Protein AF-A0A7C9E0F4-F1 (afdb_monomer)

Mean predicted aligned error: 8.07 Å

Secondary structure (DSSP, 8-state):
--------S----HHHHHHHHHHHHHHHHHHHHHH-HHHHTT------HHHHHHHHHHHHHHHHHHHHHHHT-SSTTSPPS-TTT-----GGGSSS-TT--SHHHHHHHHHT-

Organism: Opuntia streptacantha (NCBI:txid393608)

pLDDT: mean 83.26, std 15.41, range [34.97, 96.94]

Radius of gyration: 18.34 Å; Cα contacts (8 Å, |Δi|>4): 102; chains: 1; bounding box: 40×17×70 Å

InterPro domains:
  IPR021827 Nucleoporin Nup186/Nup192/Nup205 [PTHR31344] (2-112)

Structure (mmCIF, N/CA/C/O backbone):
data_AF-A0A7C9E0F4-F1
#
_entry.id   AF-A0A7C9E0F4-F1
#
loop_
_atom_site.group_PDB
_atom_site.id
_atom_site.type_symbol
_atom_site.label_atom_id
_atom_site.label_alt_id
_atom_site.label_comp_id
_atom_site.label_asym_id
_atom_site.label_entity_id
_atom_site.label_seq_id
_atom_site.pdbx_PDB_ins_code
_atom_site.Cartn_x
_atom_site.Cartn_y
_atom_site.Cartn_z
_atom_site.occupancy
_atom_site.B_iso_or_equiv
_atom_site.auth_seq_id
_atom_site.auth_comp_id
_atom_site.auth_asym_id
_atom_site.auth_atom_id
_atom_site.pdbx_PDB_model_num
ATOM 1 N N . LYS A 1 1 ? -6.054 -5.945 50.747 1.00 41.03 1 LYS A N 1
ATOM 2 C CA . LYS A 1 1 ? -5.225 -6.442 49.621 1.00 41.03 1 LYS A CA 1
ATOM 3 C C . LYS A 1 1 ? -6.140 -6.866 48.472 1.00 41.03 1 LYS A C 1
ATOM 5 O O . LYS A 1 1 ? -6.660 -7.965 48.522 1.00 41.03 1 LYS A O 1
ATOM 10 N N . SER A 1 2 ? -6.306 -6.014 47.466 1.00 34.97 2 SER A N 1
ATOM 11 C CA . SER A 1 2 ? -6.334 -6.396 46.047 1.00 34.97 2 SER A CA 1
ATOM 12 C C . SER A 1 2 ? -6.257 -5.090 45.259 1.00 34.97 2 SER A C 1
ATOM 14 O O . SER A 1 2 ? -7.189 -4.299 45.200 1.00 34.97 2 SER A O 1
ATOM 16 N N . ILE A 1 3 ? -5.054 -4.798 44.778 1.00 43.06 3 ILE A N 1
ATOM 17 C CA . ILE A 1 3 ? -4.781 -3.657 43.913 1.00 43.06 3 ILE A CA 1
ATOM 18 C C . ILE A 1 3 ? -5.533 -3.926 42.612 1.00 43.06 3 ILE A C 1
ATOM 20 O O . ILE A 1 3 ? -5.214 -4.878 41.900 1.00 43.06 3 ILE A O 1
ATOM 24 N N . GLY A 1 4 ? -6.565 -3.123 42.349 1.00 39.62 4 GLY A N 1
ATOM 25 C CA . GLY A 1 4 ? -7.218 -3.069 41.051 1.00 39.62 4 GLY A CA 1
ATOM 26 C C . GLY A 1 4 ? -6.163 -2.714 40.017 1.00 39.62 4 GLY A C 1
ATOM 27 O O . GLY A 1 4 ? -5.640 -1.601 40.004 1.00 39.62 4 GLY A O 1
ATOM 28 N N . ARG A 1 5 ? -5.795 -3.696 39.197 1.00 41.72 5 ARG A N 1
ATOM 29 C CA . ARG A 1 5 ? -4.950 -3.494 38.028 1.00 41.72 5 ARG A CA 1
ATOM 30 C C . ARG A 1 5 ? -5.739 -2.577 37.098 1.00 41.72 5 ARG A C 1
ATOM 32 O O . ARG A 1 5 ? -6.642 -3.040 36.411 1.00 41.72 5 ARG A O 1
ATOM 39 N N . LEU A 1 6 ? -5.436 -1.279 37.137 1.00 42.31 6 LEU A N 1
ATOM 40 C CA . LEU A 1 6 ? -5.754 -0.339 36.068 1.00 42.31 6 LEU A CA 1
ATOM 41 C C . LEU A 1 6 ? -5.129 -0.920 34.798 1.00 42.31 6 LEU A C 1
ATOM 43 O O . LEU A 1 6 ? -3.934 -0.770 34.548 1.00 42.31 6 LEU A O 1
ATOM 47 N N . LEU A 1 7 ? -5.923 -1.687 34.056 1.00 45.22 7 LEU A N 1
ATOM 48 C CA . LEU A 1 7 ? -5.617 -2.028 32.681 1.00 45.22 7 LEU A CA 1
ATOM 49 C C . LEU A 1 7 ? -5.638 -0.686 31.952 1.00 45.22 7 LEU A C 1
ATOM 51 O O . LEU A 1 7 ? -6.685 -0.050 31.846 1.00 45.22 7 LEU A O 1
ATOM 55 N N . GLY A 1 8 ? -4.453 -0.209 31.566 1.00 43.81 8 GLY A N 1
ATOM 56 C CA . GLY A 1 8 ? -4.331 0.927 30.661 1.00 43.81 8 GLY A CA 1
ATOM 57 C C . GLY A 1 8 ? -5.123 0.671 29.373 1.00 43.81 8 GLY A C 1
ATOM 58 O O . GLY A 1 8 ? -5.549 -0.467 29.145 1.00 43.81 8 GLY A O 1
ATOM 59 N N . PRO A 1 9 ? -5.340 1.709 28.544 1.00 46.78 9 PRO A N 1
ATOM 60 C CA . PRO A 1 9 ? -6.103 1.561 27.311 1.00 46.78 9 PRO A CA 1
ATOM 61 C C . PRO A 1 9 ? -5.545 0.369 26.543 1.00 46.78 9 PRO A C 1
ATOM 63 O O . PRO A 1 9 ? -4.324 0.225 26.449 1.00 46.78 9 PRO A O 1
ATOM 66 N N . SER A 1 10 ? -6.432 -0.520 26.096 1.00 50.03 10 SER A N 1
ATOM 67 C CA . SER A 1 10 ? -6.075 -1.691 25.308 1.00 50.03 10 SER A CA 1
ATOM 68 C C . SER A 1 10 ? -5.257 -1.217 24.116 1.00 50.03 10 SER A C 1
ATOM 70 O O . SER A 1 10 ? -5.811 -0.715 23.145 1.00 50.03 10 SER A O 1
ATOM 72 N N . LEU A 1 11 ? -3.930 -1.311 24.217 1.00 52.91 11 LEU A N 1
ATOM 73 C CA . LEU A 1 11 ? -3.047 -1.232 23.068 1.00 52.91 11 LEU A CA 1
ATOM 74 C C . LEU A 1 11 ? -3.567 -2.319 22.132 1.00 52.91 11 LEU A C 1
ATOM 76 O O . LEU A 1 11 ? -3.517 -3.501 22.491 1.00 52.91 11 LEU A O 1
ATOM 80 N N . GLY A 1 12 ? -4.171 -1.917 21.013 1.00 57.22 12 GLY A N 1
ATOM 81 C CA . GLY A 1 12 ? -4.627 -2.842 19.986 1.00 57.22 12 GLY A CA 1
ATOM 82 C C . GLY A 1 12 ? -3.503 -3.826 19.685 1.00 57.22 12 GLY A C 1
ATOM 83 O O . GLY A 1 12 ? -2.327 -3.480 19.798 1.00 57.22 12 GLY A O 1
ATOM 84 N N . ASN A 1 13 ? -3.848 -5.078 19.390 1.00 69.12 13 ASN A N 1
ATOM 85 C CA . ASN A 1 13 ? -2.891 -6.181 19.326 1.00 69.12 13 ASN A CA 1
ATOM 86 C C . ASN A 1 13 ? -1.644 -5.800 18.501 1.00 69.12 13 ASN A C 1
ATOM 88 O O . ASN A 1 13 ? -1.708 -5.756 17.277 1.00 69.12 13 ASN A O 1
ATOM 92 N N . GLN A 1 14 ? -0.519 -5.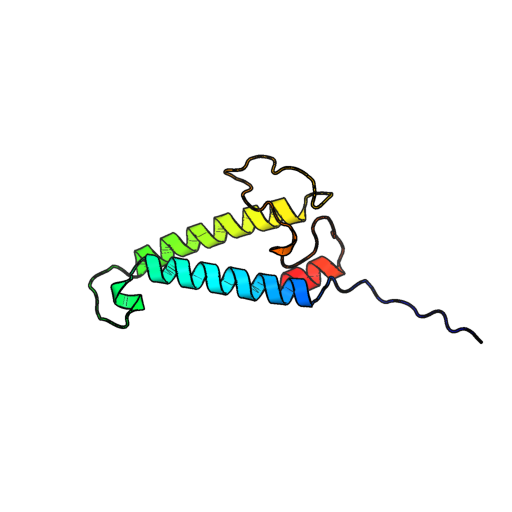499 19.164 1.00 75.75 14 GLN A N 1
ATOM 93 C CA . GLN A 1 14 ? 0.688 -4.973 18.511 1.00 75.75 14 GLN A CA 1
ATOM 94 C C . GLN A 1 14 ? 1.173 -5.909 17.396 1.00 75.75 14 GLN A C 1
ATOM 96 O O . GLN A 1 14 ? 1.583 -5.454 16.335 1.00 75.75 14 GLN A O 1
ATOM 101 N N . GLN A 1 15 ? 0.992 -7.217 17.595 1.00 83.56 15 GLN A N 1
ATOM 102 C CA . GLN A 1 15 ? 1.304 -8.246 16.605 1.00 83.56 15 GLN A CA 1
ATOM 103 C C . GLN A 1 15 ? 0.474 -8.120 15.322 1.00 83.56 15 GLN A C 1
ATOM 105 O O . GLN A 1 15 ? 0.974 -8.427 14.246 1.00 83.56 15 GLN A O 1
ATOM 110 N N . GLN A 1 16 ? -0.786 -7.680 15.418 1.00 85.94 1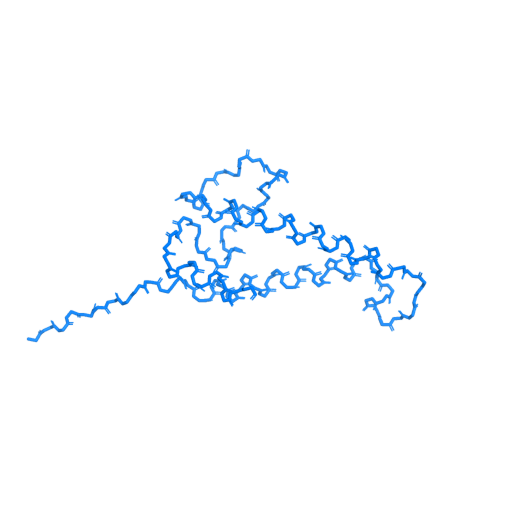6 GLN A N 1
ATOM 111 C CA . GLN A 1 16 ? -1.618 -7.421 14.241 1.00 85.94 16 GLN A CA 1
ATOM 112 C C . GLN A 1 16 ? -1.066 -6.231 13.448 1.00 85.94 16 GLN A C 1
ATOM 114 O O . GLN A 1 16 ? -0.967 -6.310 12.225 1.00 85.94 16 GLN A O 1
ATOM 119 N N . GLY A 1 17 ? -0.667 -5.161 14.144 1.00 87.62 17 GLY A N 1
ATOM 120 C CA . GLY A 1 17 ? -0.014 -4.005 13.531 1.00 87.62 17 GLY A CA 1
ATOM 121 C C . GLY A 1 17 ? 1.254 -4.401 12.776 1.00 87.62 17 GLY A C 1
ATOM 122 O O . GLY A 1 17 ? 1.371 -4.120 11.585 1.00 87.62 17 GLY A O 1
ATOM 123 N N . ASP A 1 18 ? 2.151 -5.130 13.440 1.00 89.38 18 ASP A N 1
ATOM 124 C CA . ASP A 1 18 ? 3.413 -5.592 12.851 1.00 89.38 18 ASP A CA 1
ATOM 125 C C . ASP A 1 18 ? 3.175 -6.502 11.633 1.00 89.38 18 ASP A C 1
ATOM 127 O O . ASP A 1 18 ? 3.769 -6.293 10.572 1.00 89.38 18 ASP A O 1
ATOM 131 N N . PHE A 1 19 ? 2.247 -7.460 11.749 1.00 91.38 19 PHE A N 1
ATOM 132 C CA . PHE A 1 19 ? 1.856 -8.339 10.645 1.00 91.38 19 PHE A CA 1
ATOM 133 C C . PHE A 1 19 ? 1.303 -7.555 9.449 1.00 91.38 19 PHE A C 1
ATOM 135 O O . PHE A 1 19 ? 1.695 -7.807 8.310 1.00 91.38 19 PHE A O 1
ATOM 142 N N . SER A 1 20 ? 0.409 -6.593 9.695 1.00 92.00 20 SER A N 1
ATOM 143 C CA . SER A 1 20 ? -0.172 -5.741 8.655 1.00 92.00 20 SER A CA 1
ATOM 144 C C . SER A 1 20 ? 0.911 -4.955 7.912 1.00 92.00 20 SER A C 1
ATOM 146 O O . SER A 1 20 ? 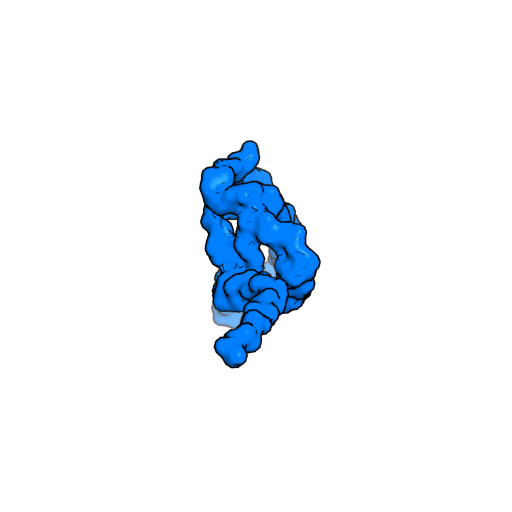0.938 -4.951 6.679 1.00 92.00 20 SER A O 1
ATOM 148 N N . ILE A 1 21 ? 1.835 -4.322 8.642 1.00 91.44 21 ILE A N 1
ATOM 149 C CA . ILE A 1 21 ? 2.936 -3.548 8.049 1.00 91.44 21 ILE A CA 1
ATOM 150 C C . ILE A 1 21 ? 3.794 -4.444 7.154 1.00 91.44 21 ILE A C 1
ATOM 152 O O . ILE A 1 21 ? 4.079 -4.088 6.007 1.00 91.44 21 ILE A O 1
ATOM 156 N N . GLU A 1 22 ? 4.191 -5.615 7.652 1.00 94.19 22 GLU A N 1
ATOM 157 C CA . GLU A 1 22 ? 5.007 -6.557 6.890 1.00 94.19 22 GLU A CA 1
ATOM 158 C C . GLU A 1 22 ? 4.279 -7.050 5.631 1.00 94.19 22 GLU A C 1
ATOM 160 O O . GLU A 1 22 ? 4.850 -7.035 4.535 1.00 94.19 22 GLU A O 1
ATOM 165 N N . LEU A 1 23 ? 3.003 -7.423 5.762 1.00 95.06 23 LEU A N 1
ATOM 166 C CA . LEU A 1 23 ? 2.171 -7.891 4.657 1.00 95.06 23 LEU A CA 1
ATOM 167 C C . LEU A 1 23 ? 2.105 -6.860 3.527 1.00 95.06 23 LEU A C 1
ATOM 169 O O . LEU A 1 23 ? 2.395 -7.188 2.373 1.00 95.06 23 LEU A O 1
ATOM 173 N N . TRP A 1 24 ? 1.740 -5.616 3.840 1.00 94.19 24 TRP A N 1
ATOM 174 C CA . TRP A 1 24 ? 1.552 -4.585 2.821 1.00 94.19 24 TRP A CA 1
ATOM 175 C C . TRP A 1 24 ? 2.874 -4.114 2.228 1.00 94.19 24 TRP A C 1
ATOM 177 O O . TRP A 1 24 ? 2.959 -3.929 1.012 1.00 94.19 24 TRP A O 1
ATOM 187 N N . LYS A 1 25 ? 3.937 -4.022 3.033 1.00 94.56 25 LYS A N 1
ATOM 188 C CA . LYS A 1 25 ? 5.290 -3.756 2.529 1.00 94.56 25 LYS A CA 1
ATOM 189 C C . LYS A 1 25 ? 5.713 -4.806 1.499 1.00 94.56 25 LYS A C 1
ATOM 191 O O . LYS A 1 25 ? 6.148 -4.445 0.404 1.00 94.56 25 LYS A O 1
ATOM 196 N N . ASN A 1 26 ? 5.523 -6.087 1.811 1.00 96.38 26 ASN A N 1
ATOM 197 C CA . ASN A 1 26 ? 5.844 -7.188 0.903 1.00 96.38 26 ASN A CA 1
ATOM 198 C C . ASN A 1 26 ? 4.955 -7.173 -0.351 1.00 96.38 26 ASN A C 1
ATOM 200 O O . ASN A 1 26 ? 5.453 -7.366 -1.463 1.00 96.38 26 ASN A O 1
ATOM 204 N N . ALA A 1 27 ? 3.659 -6.887 -0.203 1.00 96.06 27 ALA A N 1
ATOM 205 C CA . ALA A 1 27 ? 2.728 -6.786 -1.325 1.00 96.06 27 ALA A CA 1
ATOM 206 C C . ALA A 1 27 ? 3.115 -5.657 -2.295 1.00 96.06 27 ALA A C 1
ATOM 208 O O . ALA A 1 27 ? 3.159 -5.874 -3.509 1.00 96.06 27 ALA A O 1
ATOM 209 N N . PHE A 1 28 ? 3.457 -4.473 -1.779 1.00 95.44 28 PHE A N 1
ATOM 210 C CA . PHE A 1 28 ? 3.899 -3.348 -2.603 1.00 95.44 28 PHE A CA 1
ATOM 211 C C . PHE A 1 28 ? 5.256 -3.592 -3.249 1.00 95.44 28 PHE A C 1
ATOM 213 O O . PHE A 1 28 ? 5.435 -3.260 -4.421 1.00 95.44 28 PHE A O 1
ATOM 220 N N . GLN A 1 29 ? 6.194 -4.212 -2.535 1.00 95.19 29 GLN A N 1
ATOM 221 C CA . GLN A 1 29 ? 7.472 -4.605 -3.117 1.00 95.19 29 GLN A CA 1
ATOM 222 C C . GLN A 1 29 ? 7.268 -5.586 -4.279 1.00 95.19 29 GLN A C 1
ATOM 224 O O . GLN A 1 29 ? 7.827 -5.383 -5.357 1.00 95.19 29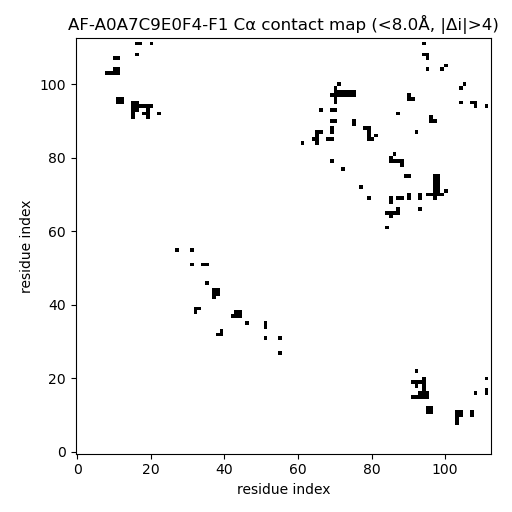 GLN A O 1
ATOM 229 N N . ALA A 1 30 ? 6.416 -6.599 -4.103 1.00 96.44 30 ALA A N 1
ATOM 230 C CA . ALA A 1 30 ? 6.085 -7.551 -5.159 1.00 96.44 30 ALA A CA 1
ATOM 231 C C . ALA A 1 30 ? 5.376 -6.877 -6.348 1.00 96.44 30 ALA A C 1
ATOM 233 O O . ALA A 1 30 ? 5.672 -7.187 -7.504 1.00 96.44 30 ALA A O 1
ATOM 234 N N . ALA A 1 31 ? 4.461 -5.937 -6.093 1.00 95.94 31 ALA A N 1
ATOM 235 C CA . ALA A 1 31 ? 3.805 -5.159 -7.142 1.00 95.94 31 ALA A CA 1
ATOM 236 C C . ALA A 1 31 ? 4.820 -4.319 -7.932 1.00 95.94 31 ALA A C 1
ATOM 238 O O . ALA A 1 31 ? 4.847 -4.391 -9.160 1.00 95.94 31 ALA A O 1
ATOM 239 N N . PHE A 1 32 ? 5.712 -3.603 -7.245 1.00 94.50 32 PHE A N 1
ATOM 240 C CA . PHE A 1 32 ? 6.748 -2.787 -7.877 1.00 94.50 32 PHE A CA 1
ATOM 241 C C . PHE A 1 32 ? 7.712 -3.625 -8.724 1.00 94.50 32 PHE A C 1
ATOM 243 O O . PHE A 1 32 ? 8.028 -3.257 -9.856 1.00 94.50 32 PHE A O 1
ATOM 250 N N . GLN A 1 33 ? 8.124 -4.794 -8.227 1.00 94.44 33 GLN A N 1
ATOM 251 C CA . GLN A 1 33 ? 8.964 -5.731 -8.978 1.00 94.44 33 GLN A CA 1
ATOM 252 C C . GLN A 1 33 ? 8.284 -6.221 -10.265 1.00 94.44 33 GLN A C 1
ATOM 254 O O . GLN A 1 33 ? 8.943 -6.364 -11.294 1.00 94.44 33 GLN A O 1
ATOM 259 N N . ARG A 1 34 ? 6.960 -6.421 -10.249 1.00 95.19 34 ARG A N 1
ATOM 260 C CA . ARG A 1 34 ? 6.186 -6.805 -11.443 1.00 95.19 34 ARG A CA 1
ATOM 261 C C . ARG A 1 34 ? 6.056 -5.684 -12.475 1.00 95.19 34 ARG A C 1
ATOM 263 O O . ARG A 1 34 ? 5.891 -5.991 -13.651 1.00 95.19 34 ARG A O 1
ATOM 270 N N . LEU A 1 35 ? 6.167 -4.413 -12.077 1.00 94.25 35 LEU A N 1
ATOM 271 C CA . LEU A 1 35 ? 6.153 -3.282 -13.018 1.00 94.25 35 LEU A CA 1
ATOM 272 C C . LEU A 1 35 ? 7.405 -3.242 -13.898 1.00 94.25 35 LEU A C 1
ATOM 274 O O . LEU A 1 35 ? 7.360 -2.742 -15.020 1.00 94.25 35 LEU 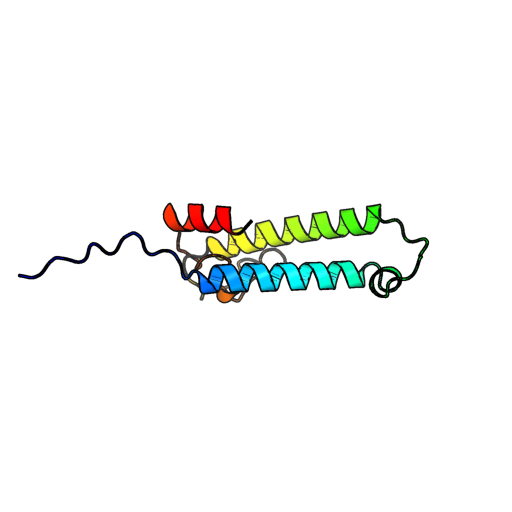A O 1
ATOM 278 N N . CYS A 1 36 ? 8.531 -3.758 -13.403 1.00 94.50 36 CYS A N 1
ATOM 279 C CA . CYS A 1 36 ? 9.749 -3.891 -14.188 1.00 94.50 36 CYS A CA 1
ATOM 280 C C . CYS A 1 36 ? 10.538 -5.139 -13.761 1.00 94.50 36 CYS A C 1
ATOM 282 O O . CYS A 1 36 ? 11.508 -5.027 -13.006 1.00 94.50 36 CYS A O 1
ATOM 284 N N . PRO A 1 37 ? 10.167 -6.326 -14.276 1.00 93.50 37 PRO A N 1
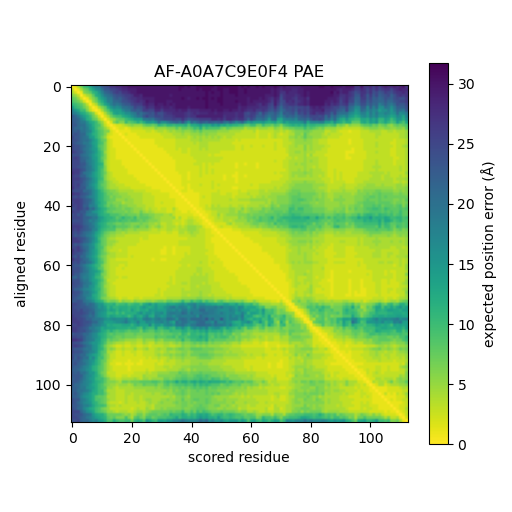ATOM 285 C CA . PRO A 1 37 ? 10.818 -7.582 -13.905 1.00 93.50 37 PRO A CA 1
ATOM 286 C C . PRO A 1 37 ? 12.322 -7.593 -14.212 1.00 93.50 37 PRO A C 1
ATOM 288 O O . PRO A 1 37 ? 13.099 -8.198 -13.483 1.00 93.50 37 PRO A O 1
ATOM 291 N N . VAL A 1 38 ? 12.743 -6.867 -15.254 1.00 93.69 38 VAL A N 1
ATOM 292 C CA . VAL A 1 38 ? 14.157 -6.721 -15.638 1.00 93.69 38 VAL A CA 1
ATOM 293 C C . VAL A 1 38 ? 14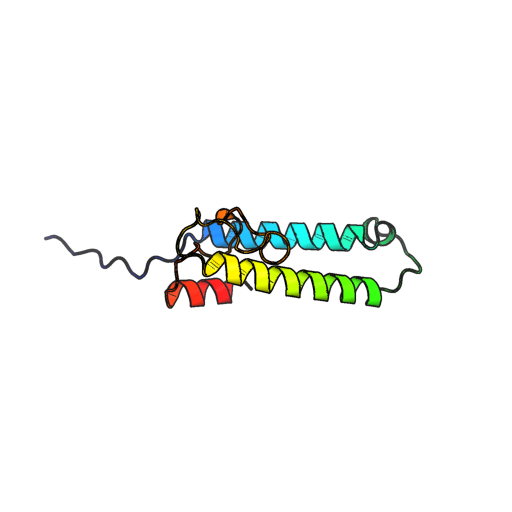.961 -6.026 -14.535 1.00 93.69 38 VAL A C 1
ATOM 295 O O . VAL A 1 38 ? 15.983 -6.553 -14.100 1.00 93.69 38 VAL A O 1
ATOM 298 N N . ARG A 1 39 ? 14.467 -4.894 -14.011 1.00 90.44 39 ARG A N 1
ATOM 299 C CA . ARG A 1 39 ? 15.092 -4.223 -12.858 1.00 90.44 39 ARG A CA 1
ATOM 300 C C . ARG A 1 39 ? 14.977 -5.036 -11.579 1.00 90.44 39 ARG A C 1
ATOM 302 O O . ARG A 1 39 ? 15.909 -5.028 -10.786 1.00 90.44 39 ARG A O 1
ATOM 309 N N . ALA A 1 40 ? 13.868 -5.746 -11.376 1.00 92.25 40 ALA A N 1
ATOM 310 C CA . ALA A 1 40 ? 13.716 -6.638 -10.228 1.00 92.25 40 ALA A CA 1
ATOM 311 C C . ALA A 1 40 ? 14.771 -7.759 -10.217 1.00 92.25 40 ALA A C 1
ATOM 313 O O . ALA A 1 40 ? 15.218 -8.158 -9.147 1.00 92.25 40 ALA A O 1
ATOM 314 N N . ALA A 1 41 ? 15.205 -8.216 -11.396 1.00 93.81 41 ALA A N 1
ATOM 315 C CA . ALA A 1 41 ? 16.307 -9.160 -11.570 1.00 93.81 41 ALA A CA 1
ATOM 316 C C . ALA A 1 41 ? 17.709 -8.515 -11.480 1.00 93.81 41 ALA A C 1
ATOM 318 O O . ALA A 1 41 ? 18.711 -9.208 -11.631 1.00 93.81 41 ALA A O 1
ATOM 319 N N . GLY A 1 42 ? 17.801 -7.204 -11.224 1.00 92.94 42 GLY A N 1
ATOM 320 C CA . GLY A 1 42 ? 19.070 -6.484 -11.086 1.00 92.94 42 GLY A CA 1
ATOM 321 C C . GLY A 1 42 ? 19.721 -6.079 -12.410 1.00 92.94 42 GLY A C 1
ATOM 322 O O . GLY A 1 42 ? 20.901 -5.737 -12.426 1.00 92.94 42 GLY A O 1
ATOM 323 N N . HIS A 1 43 ? 18.979 -6.115 -13.519 1.00 95.00 43 HIS A N 1
ATOM 324 C CA . HIS A 1 43 ? 19.488 -5.726 -14.831 1.00 95.00 43 HIS A CA 1
ATOM 325 C C . HIS A 1 43 ? 19.122 -4.281 -15.197 1.00 95.00 43 HIS A C 1
ATOM 327 O O . HIS A 1 43 ? 18.056 -3.769 -14.841 1.00 95.00 43 HIS A O 1
ATOM 333 N N . GLU A 1 44 ? 19.997 -3.648 -15.979 1.00 91.88 44 GLU A N 1
ATOM 334 C CA . GLU A 1 44 ? 19.734 -2.367 -16.640 1.00 91.88 44 GLU A CA 1
ATOM 335 C C . GLU A 1 44 ? 18.578 -2.503 -17.646 1.00 91.88 44 GLU A C 1
ATOM 337 O O . GLU A 1 44 ? 18.464 -3.500 -18.363 1.00 91.88 44 GLU A O 1
ATOM 342 N N . CYS A 1 45 ? 17.700 -1.499 -17.717 1.00 92.69 45 CYS A N 1
ATOM 343 C CA . CYS A 1 45 ? 16.585 -1.484 -18.667 1.00 92.69 45 CYS A CA 1
ATOM 344 C C . CYS A 1 45 ? 16.187 -0.052 -19.056 1.00 92.69 45 CYS A C 1
ATOM 346 O O . CYS A 1 45 ? 16.345 0.882 -18.271 1.00 92.69 45 CYS A O 1
ATOM 348 N N . GLY A 1 46 ? 15.581 0.112 -20.235 1.00 91.44 46 GLY A N 1
ATOM 349 C CA . GLY A 1 46 ? 15.083 1.404 -20.729 1.00 91.44 46 GLY A CA 1
ATOM 350 C C . GLY A 1 46 ? 13.705 1.822 -20.198 1.00 91.44 46 GLY A C 1
ATOM 351 O O . GLY A 1 46 ? 13.142 2.807 -20.669 1.00 91.44 46 GLY A O 1
ATOM 352 N N . CYS A 1 47 ? 13.112 1.080 -19.257 1.00 91.00 47 CYS A N 1
ATOM 353 C CA . CYS A 1 47 ? 11.791 1.410 -18.727 1.00 91.00 47 CYS A CA 1
ATOM 354 C C . CYS A 1 47 ? 11.838 2.749 -17.970 1.00 91.00 47 CYS A C 1
ATOM 356 O O . CYS A 1 47 ? 12.686 2.936 -17.095 1.00 91.00 47 CYS A O 1
ATOM 358 N N . LEU A 1 48 ? 10.881 3.645 -18.215 1.00 90.50 48 LEU A N 1
ATOM 359 C CA . LEU A 1 48 ? 10.778 4.929 -17.514 1.00 90.50 48 LEU A CA 1
ATOM 360 C C . LEU A 1 48 ? 10.458 4.720 -16.017 1.00 90.50 48 LEU A C 1
ATOM 362 O O . LEU A 1 48 ? 9.346 4.293 -15.700 1.00 90.50 48 LEU A O 1
ATOM 366 N N . PRO A 1 49 ? 11.369 5.041 -15.071 1.00 86.56 49 PRO A N 1
ATOM 367 C CA . PRO A 1 49 ? 11.109 4.873 -13.635 1.00 86.56 49 PRO A CA 1
ATOM 368 C C . PRO A 1 49 ? 9.911 5.691 -13.138 1.00 86.56 49 PRO A C 1
ATOM 370 O O . PRO A 1 49 ? 9.214 5.276 -12.216 1.00 86.56 49 PRO A O 1
ATOM 373 N N . VAL A 1 50 ? 9.643 6.834 -13.782 1.00 92.06 50 VAL A N 1
ATOM 374 C CA . VAL A 1 50 ? 8.512 7.710 -13.451 1.00 92.06 50 VAL A CA 1
ATOM 375 C C . VAL A 1 50 ? 7.162 7.007 -13.607 1.00 92.06 50 VAL A C 1
ATOM 377 O O . VAL A 1 50 ? 6.291 7.203 -12.769 1.00 92.06 50 VAL A O 1
ATOM 380 N N . LEU A 1 51 ? 7.003 6.126 -14.603 1.00 92.44 51 LEU A N 1
ATOM 381 C CA . LEU A 1 51 ? 5.756 5.382 -14.798 1.00 92.44 51 LEU A CA 1
ATOM 382 C C . LEU A 1 51 ? 5.519 4.395 -13.656 1.00 92.44 51 LEU A C 1
ATOM 384 O O . LEU A 1 51 ? 4.417 4.323 -13.123 1.00 92.44 51 LEU A O 1
ATOM 388 N N . ALA A 1 52 ? 6.565 3.675 -13.239 1.00 92.31 52 ALA A N 1
ATOM 389 C CA . ALA A 1 52 ? 6.462 2.757 -12.111 1.00 92.31 52 ALA A CA 1
ATOM 390 C C . ALA A 1 52 ? 6.111 3.507 -10.817 1.00 92.31 52 ALA A C 1
ATOM 392 O O . ALA A 1 52 ? 5.257 3.051 -10.063 1.00 92.31 52 ALA A O 1
ATOM 393 N N . ARG A 1 53 ? 6.707 4.688 -10.597 1.00 93.19 53 ARG A N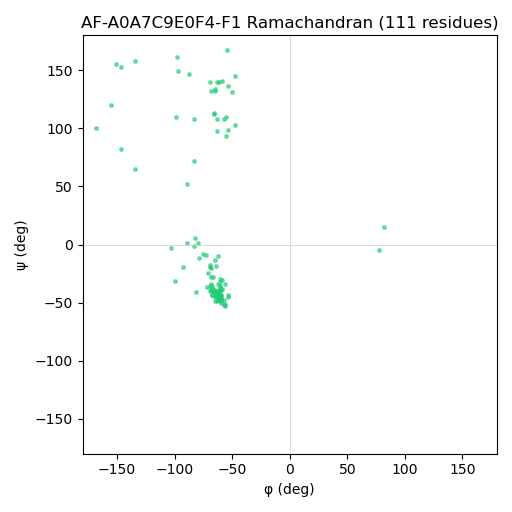 1
ATOM 394 C CA . ARG A 1 53 ? 6.364 5.553 -9.462 1.00 93.19 53 ARG A CA 1
ATOM 395 C C . ARG A 1 53 ? 4.891 5.970 -9.487 1.00 93.19 53 ARG A C 1
ATOM 397 O O . ARG A 1 53 ? 4.209 5.759 -8.495 1.00 93.19 53 ARG A O 1
ATOM 404 N N . MET A 1 54 ? 4.396 6.482 -10.614 1.00 96.94 54 MET A N 1
ATOM 405 C CA . MET A 1 54 ? 2.999 6.923 -10.751 1.00 96.94 54 MET A CA 1
ATOM 406 C C . MET A 1 54 ? 1.999 5.786 -10.510 1.00 96.94 54 MET A C 1
ATOM 408 O O . MET A 1 54 ? 0.974 5.980 -9.860 1.00 96.94 54 MET A O 1
ATOM 412 N N . VAL A 1 55 ? 2.296 4.579 -11.003 1.00 95.75 55 VAL A N 1
ATOM 413 C CA . VAL A 1 55 ? 1.446 3.410 -10.744 1.00 95.75 55 VAL A CA 1
ATOM 414 C C . VAL A 1 55 ? 1.435 3.069 -9.253 1.00 95.75 55 VAL A C 1
ATOM 416 O O . VAL A 1 55 ? 0.366 2.837 -8.693 1.00 95.75 55 VAL A O 1
ATOM 419 N N . MET A 1 56 ? 2.595 3.081 -8.591 1.00 96.69 56 MET A N 1
ATOM 420 C CA . MET A 1 56 ? 2.664 2.810 -7.153 1.00 96.69 56 MET A CA 1
ATOM 421 C C . MET A 1 56 ? 1.963 3.884 -6.318 1.00 96.69 56 MET A C 1
ATOM 423 O O . MET A 1 56 ? 1.235 3.528 -5.398 1.00 96.69 56 MET A O 1
ATOM 427 N N . GLU A 1 57 ? 2.105 5.166 -6.665 1.00 96.62 57 GLU A N 1
ATOM 428 C CA . GLU A 1 57 ? 1.367 6.279 -6.045 1.00 96.62 57 GLU A CA 1
ATOM 429 C C . GLU A 1 57 ? -0.149 6.025 -6.082 1.00 96.62 57 GLU A C 1
ATOM 431 O O . GLU A 1 57 ? -0.825 6.134 -5.057 1.00 96.62 57 GLU A O 1
ATOM 436 N N . GLN A 1 58 ? -0.676 5.578 -7.226 1.00 95.88 58 GLN A N 1
ATOM 437 C CA . GLN A 1 58 ? -2.088 5.217 -7.344 1.00 95.88 58 GLN A CA 1
ATOM 438 C C . GLN A 1 58 ? -2.457 3.993 -6.491 1.00 95.88 58 GLN A C 1
ATOM 440 O O . GLN A 1 58 ? -3.541 3.961 -5.903 1.00 95.88 58 GLN A O 1
ATOM 445 N N . CYS A 1 59 ? -1.586 2.983 -6.412 1.00 94.25 59 CYS A N 1
ATOM 446 C CA . CYS A 1 59 ? -1.805 1.810 -5.564 1.00 94.25 59 CYS A CA 1
ATOM 447 C C . CYS A 1 59 ? -1.868 2.181 -4.075 1.00 94.25 59 CYS A C 1
ATOM 449 O O . CYS A 1 59 ? -2.759 1.693 -3.380 1.00 94.25 59 CYS A O 1
ATOM 451 N N . TYR A 1 60 ? -0.980 3.062 -3.596 1.00 93.44 60 TYR A N 1
ATOM 452 C CA . TYR A 1 60 ? -1.007 3.557 -2.214 1.00 93.44 60 TYR A CA 1
ATOM 453 C C . TYR A 1 60 ? -2.309 4.297 -1.914 1.00 93.44 60 TYR A C 1
ATOM 455 O O . TYR A 1 60 ? -2.978 3.970 -0.938 1.00 93.44 60 TYR A O 1
ATOM 463 N N . ALA A 1 61 ? -2.718 5.217 -2.791 1.00 94.00 61 ALA A N 1
ATOM 464 C CA . ALA A 1 61 ? -3.957 5.974 -2.616 1.00 94.00 61 ALA A CA 1
ATOM 465 C C . ALA A 1 61 ? -5.200 5.068 -2.561 1.00 94.00 61 ALA A C 1
ATOM 467 O O . ALA A 1 61 ? -6.106 5.293 -1.762 1.00 94.00 61 ALA A O 1
ATOM 468 N N . ARG A 1 62 ? -5.248 4.013 -3.388 1.00 93.25 62 ARG A N 1
ATOM 469 C CA . ARG A 1 62 ? -6.357 3.045 -3.354 1.00 93.25 62 ARG A CA 1
ATOM 470 C C . ARG A 1 62 ? -6.363 2.214 -2.076 1.00 93.25 62 ARG A C 1
ATOM 472 O O . ARG A 1 62 ? -7.439 1.919 -1.564 1.00 93.25 62 ARG A O 1
ATOM 479 N N . LEU A 1 63 ? -5.189 1.817 -1.586 1.00 92.56 63 LEU A N 1
ATOM 480 C CA . LEU A 1 63 ? -5.096 1.036 -0.359 1.00 92.56 63 LEU A CA 1
ATOM 481 C C . LEU A 1 63 ? -5.471 1.864 0.872 1.00 92.56 63 LEU A C 1
ATOM 483 O O . LEU A 1 63 ? -6.161 1.342 1.737 1.00 92.56 63 LEU A O 1
ATOM 487 N N . ASP A 1 64 ? -5.056 3.128 0.930 1.00 91.88 64 ASP A N 1
ATOM 488 C CA . ASP A 1 64 ? -5.370 4.040 2.035 1.00 91.88 64 ASP A CA 1
ATOM 489 C C . ASP A 1 64 ? -6.887 4.165 2.240 1.00 91.88 64 ASP A C 1
ATOM 491 O O . ASP A 1 64 ? -7.411 3.869 3.315 1.00 91.88 64 ASP A O 1
ATOM 495 N N . VAL A 1 65 ? -7.618 4.451 1.158 1.00 91.50 65 VAL A N 1
ATOM 496 C CA . VAL A 1 65 ? -9.088 4.508 1.177 1.00 91.50 65 VAL A CA 1
ATOM 497 C C . VAL A 1 65 ? -9.696 3.165 1.594 1.00 91.50 65 VAL A C 1
ATOM 499 O O . VAL A 1 65 ? -10.598 3.133 2.428 1.00 91.50 65 VAL A O 1
ATOM 502 N N . ALA A 1 66 ? -9.197 2.050 1.054 1.00 91.88 66 ALA A N 1
ATOM 503 C CA . ALA A 1 66 ? -9.702 0.719 1.389 1.00 91.88 66 ALA A CA 1
ATOM 504 C C . ALA A 1 66 ? -9.462 0.347 2.863 1.00 91.88 66 ALA A C 1
ATOM 506 O O . ALA A 1 66 ? -10.353 -0.196 3.514 1.00 91.88 66 ALA A O 1
ATOM 507 N N . MET A 1 67 ? -8.278 0.645 3.409 1.00 91.62 67 MET A N 1
ATOM 508 C CA . MET A 1 67 ? -7.962 0.408 4.820 1.00 91.62 67 MET A CA 1
ATOM 509 C C . MET A 1 67 ? -8.827 1.265 5.724 1.00 91.62 67 MET A C 1
ATOM 511 O O . MET A 1 67 ? -9.377 0.749 6.694 1.00 91.62 67 MET A O 1
ATOM 515 N N . PHE A 1 68 ? -8.975 2.548 5.403 1.00 90.31 68 PHE A N 1
ATOM 516 C CA . PHE A 1 68 ? -9.784 3.458 6.198 1.00 90.31 68 PHE A CA 1
ATOM 517 C C . PHE A 1 68 ? -11.253 3.022 6.224 1.00 90.31 68 PHE A C 1
ATOM 519 O O . PHE A 1 68 ? -11.842 2.907 7.299 1.00 90.31 68 PHE A O 1
ATOM 526 N N . ASN A 1 69 ? -11.818 2.674 5.065 1.00 90.75 69 ASN A N 1
ATOM 527 C CA . ASN A 1 69 ? -13.180 2.149 4.973 1.00 90.75 69 ASN A CA 1
ATOM 528 C C . ASN A 1 69 ? -13.349 0.858 5.783 1.00 90.75 69 ASN A C 1
ATOM 530 O O . ASN A 1 69 ? -14.320 0.723 6.525 1.00 90.75 69 ASN A O 1
ATOM 534 N N . ALA A 1 70 ? -12.390 -0.066 5.699 1.00 90.81 70 ALA A N 1
ATOM 535 C CA . ALA A 1 70 ? -12.432 -1.312 6.453 1.00 90.81 70 ALA A CA 1
ATOM 536 C C . ALA A 1 70 ? -12.257 -1.112 7.973 1.00 90.81 70 ALA A C 1
ATOM 538 O O . ALA A 1 70 ? -12.896 -1.826 8.745 1.00 90.81 70 ALA A O 1
ATOM 539 N N . ILE A 1 71 ? -11.454 -0.135 8.417 1.00 89.81 71 ILE A N 1
ATOM 540 C CA . ILE A 1 71 ? -11.309 0.244 9.837 1.00 89.81 71 ILE A CA 1
ATOM 541 C C . ILE A 1 71 ? -12.623 0.798 10.391 1.00 89.81 71 ILE A C 1
ATOM 543 O O . ILE A 1 71 ? -12.982 0.489 11.526 1.00 89.81 71 ILE A O 1
ATOM 547 N N . LEU A 1 72 ? -13.346 1.598 9.604 1.00 88.88 72 LEU A N 1
ATOM 548 C CA . LEU A 1 72 ? -14.606 2.217 10.022 1.00 88.88 72 LEU A CA 1
ATOM 549 C C . LEU A 1 72 ? -15.787 1.241 10.124 1.00 88.88 72 LEU A C 1
ATOM 551 O O . LEU A 1 72 ? -16.836 1.628 10.638 1.00 88.88 72 LEU A O 1
ATOM 555 N N . ARG A 1 73 ? -15.651 -0.010 9.666 1.00 86.44 73 ARG A N 1
ATOM 556 C CA . ARG A 1 73 ? -16.716 -1.012 9.812 1.00 86.44 73 ARG A CA 1
ATOM 557 C C . ARG A 1 73 ? -16.945 -1.322 11.289 1.00 86.44 73 ARG A C 1
ATOM 559 O O . ARG A 1 73 ? -16.006 -1.625 12.019 1.00 86.44 73 ARG A O 1
ATOM 566 N N . GLU A 1 74 ? -18.205 -1.313 11.721 1.00 72.38 74 GLU A N 1
ATOM 567 C CA . GLU A 1 74 ? -18.566 -1.526 13.134 1.00 72.38 74 GLU A CA 1
ATOM 568 C C . GLU A 1 74 ? -18.304 -2.973 13.587 1.00 72.38 74 GLU A C 1
ATOM 570 O O . GLU A 1 74 ? -18.243 -3.258 14.781 1.00 72.38 74 GLU A O 1
ATOM 575 N N . SER A 1 75 ? -18.145 -3.908 12.643 1.00 69.25 75 SER A N 1
ATOM 576 C CA . SER A 1 75 ? -17.666 -5.261 12.928 1.00 69.25 75 SER A CA 1
ATOM 577 C C . SER A 1 75 ? -16.834 -5.827 11.778 1.00 69.25 75 SER A C 1
ATOM 579 O O . SER A 1 75 ? -17.072 -5.524 10.609 1.00 69.25 75 SER A O 1
ATOM 581 N N . ALA A 1 76 ? -15.921 -6.747 12.102 1.00 67.50 76 AL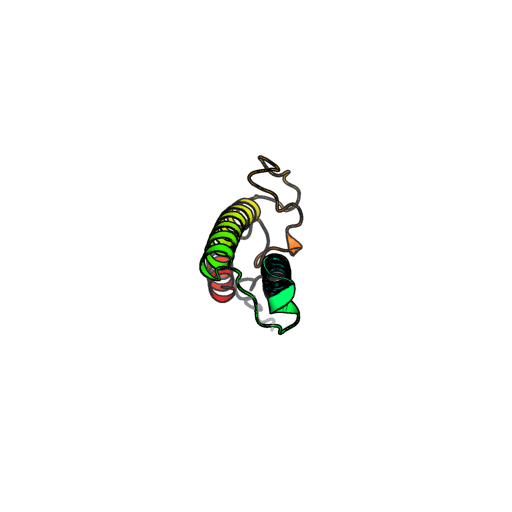A A N 1
ATOM 582 C CA . ALA A 1 76 ? -15.131 -7.506 11.126 1.00 67.50 76 ALA A CA 1
ATOM 583 C C . ALA A 1 76 ? -15.975 -8.402 10.192 1.00 67.50 76 ALA A C 1
ATOM 585 O O . ALA A 1 76 ? -15.448 -8.971 9.239 1.00 67.50 76 ALA A O 1
ATOM 586 N N . HIS A 1 77 ? -17.272 -8.555 10.474 1.00 68.56 77 HIS A N 1
ATOM 587 C CA . HIS A 1 77 ? -18.207 -9.381 9.709 1.00 68.56 77 HIS A CA 1
ATOM 588 C C . HIS A 1 77 ? -19.130 -8.561 8.801 1.00 68.56 77 HIS A C 1
ATOM 590 O O . HIS A 1 77 ? -19.929 -9.143 8.066 1.00 68.56 77 HIS A O 1
ATOM 596 N N . GLN A 1 78 ? -19.041 -7.227 8.837 1.00 71.19 78 GLN A N 1
ATOM 597 C CA . GLN A 1 78 ? -19.760 -6.388 7.884 1.00 71.19 78 GLN A CA 1
ATOM 598 C C . GLN A 1 78 ? -19.180 -6.572 6.477 1.00 71.19 78 GLN A C 1
ATOM 600 O O . GLN A 1 78 ? -17.965 -6.555 6.269 1.00 71.19 78 GLN A O 1
ATOM 605 N N . ILE A 1 79 ? -20.086 -6.775 5.519 1.00 67.50 79 ILE A N 1
ATOM 606 C CA . ILE A 1 79 ? -19.774 -6.967 4.101 1.00 67.50 79 ILE A CA 1
ATOM 607 C C . ILE A 1 79 ? -19.248 -5.636 3.539 1.00 67.50 79 ILE A C 1
ATOM 609 O O . ILE A 1 79 ? -19.809 -4.593 3.882 1.00 67.50 79 ILE A O 1
ATOM 613 N N . PRO A 1 80 ? -18.213 -5.641 2.677 1.00 72.44 80 PRO A N 1
ATOM 614 C CA . PRO A 1 80 ? -17.778 -4.431 1.994 1.00 72.44 80 PRO A CA 1
ATOM 615 C C . PRO A 1 80 ? -18.924 -3.753 1.247 1.00 72.44 80 PRO A C 1
ATOM 617 O O . PRO A 1 80 ? -19.698 -4.417 0.554 1.00 72.44 80 PRO A O 1
ATOM 620 N N . THR A 1 81 ? -19.012 -2.430 1.350 1.00 70.31 81 THR A N 1
ATOM 621 C CA . THR A 1 81 ? -20.102 -1.653 0.738 1.00 70.31 81 THR A CA 1
ATOM 622 C C . THR A 1 81 ? -20.040 -1.695 -0.797 1.00 70.31 81 THR A C 1
ATOM 624 O O . THR A 1 81 ? -21.072 -1.621 -1.459 1.00 70.31 81 THR A O 1
ATOM 627 N N . ASP A 1 82 ? -18.834 -1.860 -1.360 1.00 79.50 82 ASP A N 1
ATOM 628 C CA . ASP A 1 82 ? -18.569 -2.117 -2.781 1.00 79.50 82 ASP A CA 1
ATOM 629 C C . ASP A 1 82 ? -17.219 -2.848 -2.940 1.00 79.50 82 ASP A C 1
ATOM 631 O O . ASP A 1 82 ? -16.191 -2.279 -2.585 1.00 79.50 82 ASP A O 1
ATOM 635 N N . PRO A 1 83 ? -17.153 -4.063 -3.505 1.00 74.75 83 PRO A N 1
ATOM 636 C CA . PRO A 1 83 ? -15.901 -4.813 -3.644 1.00 74.75 83 PRO A CA 1
ATOM 637 C C . PRO A 1 83 ? -14.852 -4.148 -4.554 1.00 74.75 83 PRO A C 1
ATOM 639 O O . PRO A 1 83 ? -13.674 -4.500 -4.475 1.00 74.75 83 PRO A O 1
ATOM 642 N N . VAL A 1 84 ? -15.239 -3.202 -5.419 1.00 79.56 84 VAL A N 1
ATOM 643 C CA . VAL A 1 84 ? -14.287 -2.466 -6.273 1.00 79.56 84 VAL A CA 1
ATOM 644 C C . VAL A 1 84 ? -13.617 -1.323 -5.507 1.00 79.56 84 VAL A C 1
ATOM 646 O O . VAL A 1 84 ? -12.411 -1.088 -5.662 1.00 79.56 84 VAL A O 1
ATOM 649 N N . SER A 1 85 ? -14.394 -0.608 -4.695 1.00 76.25 85 SER A N 1
ATOM 650 C CA . SER A 1 85 ? -13.936 0.551 -3.918 1.00 76.25 85 SER A CA 1
ATOM 651 C C . SER A 1 85 ? -13.477 0.196 -2.500 1.00 76.25 85 SER A C 1
ATOM 653 O O . SER A 1 85 ? -12.725 0.955 -1.895 1.00 76.25 85 SER A O 1
ATOM 655 N N . ASP A 1 86 ? -13.888 -0.959 -1.984 1.00 82.69 86 ASP A N 1
ATOM 656 C CA . ASP A 1 86 ? -13.637 -1.437 -0.625 1.00 82.69 86 ASP A CA 1
ATOM 657 C C . ASP A 1 86 ? -13.177 -2.919 -0.621 1.00 82.69 86 ASP A C 1
ATOM 659 O O . ASP A 1 86 ? -13.876 -3.819 -0.156 1.00 82.69 86 ASP A O 1
ATOM 663 N N . PRO A 1 87 ? -11.997 -3.227 -1.191 1.00 88.69 87 PRO A N 1
ATOM 664 C CA . PRO A 1 87 ? -11.553 -4.604 -1.433 1.00 88.69 87 PRO A CA 1
ATOM 665 C C . PRO A 1 87 ? -11.075 -5.373 -0.187 1.00 88.69 87 PRO A C 1
ATOM 667 O O . PRO A 1 87 ? -10.794 -6.570 -0.284 1.00 88.69 87 PRO A O 1
ATOM 670 N N . ILE A 1 88 ? -10.924 -4.731 0.977 1.00 90.50 88 ILE A N 1
ATOM 671 C CA . ILE A 1 88 ? -10.398 -5.392 2.182 1.00 90.50 88 ILE A CA 1
ATOM 672 C C . ILE A 1 88 ? -11.529 -6.133 2.895 1.00 90.50 88 ILE A C 1
ATOM 674 O O . ILE A 1 88 ? -12.400 -5.524 3.507 1.00 90.50 88 ILE A O 1
ATOM 678 N N . VAL A 1 89 ? -11.516 -7.464 2.836 1.00 85.44 89 VAL A N 1
ATOM 679 C CA . VAL A 1 89 ? -12.550 -8.313 3.462 1.00 85.44 89 VAL A CA 1
ATOM 680 C C . VAL A 1 89 ? -12.094 -8.880 4.809 1.00 85.44 89 VAL A C 1
ATOM 682 O O . VAL A 1 89 ? -12.904 -9.070 5.708 1.00 85.44 89 VAL A O 1
ATOM 685 N N . ASP A 1 90 ? -10.795 -9.132 4.964 1.00 88.06 90 ASP A N 1
ATOM 686 C CA . ASP A 1 90 ? -10.218 -9.715 6.175 1.00 88.06 90 ASP A CA 1
ATOM 687 C C . ASP A 1 90 ? -9.620 -8.628 7.071 1.00 88.06 90 ASP A C 1
ATOM 689 O O . ASP A 1 90 ? -8.574 -8.070 6.755 1.00 88.06 90 ASP A O 1
ATOM 693 N N . SER A 1 91 ? -10.244 -8.344 8.215 1.00 87.50 91 SER A N 1
ATOM 694 C CA . SER A 1 91 ? -9.782 -7.294 9.132 1.00 87.50 91 SER A CA 1
ATOM 695 C C . SER A 1 91 ? -8.415 -7.575 9.768 1.00 87.50 91 SER A C 1
ATOM 697 O O . SER A 1 91 ? -7.826 -6.668 10.350 1.00 87.50 91 SER A O 1
ATOM 699 N N . ARG A 1 92 ? -7.880 -8.802 9.675 1.00 87.38 92 ARG A N 1
ATOM 700 C CA . ARG A 1 92 ? -6.543 -9.146 10.201 1.00 87.38 92 ARG A CA 1
ATOM 701 C C . ARG A 1 92 ? -5.412 -8.492 9.415 1.00 87.38 92 ARG A C 1
ATOM 703 O O . ARG A 1 92 ? -4.302 -8.399 9.925 1.00 87.38 92 ARG A O 1
ATOM 710 N N . VAL A 1 93 ? -5.689 -8.049 8.187 1.00 91.19 93 VAL A N 1
ATOM 711 C CA . VAL A 1 93 ? -4.725 -7.320 7.350 1.00 91.19 93 VAL A CA 1
ATOM 712 C C . VAL A 1 93 ? -4.680 -5.827 7.677 1.00 91.19 93 VAL A C 1
ATOM 714 O O . VAL A 1 93 ? -3.942 -5.097 7.023 1.00 91.19 93 VAL A O 1
ATOM 717 N N . LEU A 1 94 ? -5.501 -5.359 8.624 1.00 91.38 94 LEU A N 1
ATOM 718 C CA . LEU A 1 94 ? -5.514 -3.970 9.066 1.00 91.38 94 LEU A CA 1
ATOM 719 C C . LEU A 1 94 ? -4.500 -3.758 10.194 1.00 91.38 94 LEU A C 1
ATOM 721 O O . LEU A 1 94 ? -4.346 -4.637 11.043 1.00 91.38 94 LEU A O 1
ATOM 725 N N . PRO A 1 95 ? -3.873 -2.575 10.275 1.00 90.25 95 PRO A N 1
ATOM 726 C CA . PRO A 1 95 ? -2.901 -2.255 11.323 1.00 90.25 95 PRO A CA 1
ATOM 727 C C . PRO A 1 95 ? -3.525 -2.132 12.722 1.00 90.25 95 PRO A C 1
ATOM 729 O O . PRO A 1 95 ? -2.825 -2.254 13.726 1.00 90.25 95 PRO A O 1
ATOM 732 N N . ILE A 1 96 ? -4.839 -1.911 12.790 1.00 88.94 96 ILE A N 1
ATOM 733 C CA . ILE A 1 96 ? -5.640 -1.897 14.016 1.00 88.94 96 ILE A CA 1
ATOM 734 C C . ILE A 1 96 ? -6.930 -2.705 13.806 1.00 88.94 96 ILE A C 1
ATOM 736 O O . ILE A 1 96 ? -7.351 -2.888 12.659 1.00 88.94 96 ILE A O 1
ATOM 740 N N . PRO A 1 97 ? -7.578 -3.206 14.871 1.00 87.25 97 PRO A N 1
ATOM 741 C CA . PRO A 1 97 ? -8.868 -3.878 14.749 1.00 87.25 97 PRO A CA 1
ATOM 742 C C . PRO A 1 97 ? -9.940 -2.970 14.124 1.00 87.25 97 PRO A C 1
ATOM 744 O O . PRO A 1 97 ? -10.025 -1.785 14.441 1.00 87.25 97 PRO A O 1
ATOM 747 N N . ALA A 1 98 ? -10.784 -3.536 13.256 1.00 88.62 98 ALA A N 1
ATOM 748 C CA . ALA A 1 98 ? -11.943 -2.824 12.718 1.00 88.62 98 ALA A CA 1
ATOM 749 C C . ALA A 1 98 ? -12.908 -2.423 13.847 1.00 88.62 98 ALA A C 1
ATOM 751 O O . ALA A 1 98 ? -13.126 -3.197 14.783 1.00 88.62 98 ALA A O 1
ATOM 752 N N . GLY A 1 99 ? -13.465 -1.217 13.760 1.00 85.06 99 GLY A N 1
ATOM 753 C CA . GLY A 1 99 ? -14.386 -0.656 14.748 1.00 85.06 99 GLY A CA 1
ATOM 754 C C . GLY A 1 99 ? -13.719 -0.125 16.024 1.00 85.06 99 GLY A C 1
ATOM 755 O O . GLY A 1 99 ? -14.398 0.482 16.851 1.00 85.06 99 GLY A O 1
ATOM 756 N N . ASP A 1 100 ? -12.403 -0.291 16.195 1.00 84.69 100 ASP A N 1
ATOM 757 C CA . ASP A 1 100 ? -11.664 0.217 17.356 1.00 84.69 100 ASP A CA 1
ATOM 758 C C . ASP A 1 100 ? -11.289 1.699 17.176 1.00 84.69 100 ASP A C 1
ATOM 760 O O . ASP A 1 100 ? -10.141 2.070 16.926 1.00 84.69 100 ASP A O 1
ATOM 764 N N . LEU A 1 101 ? -12.298 2.571 17.263 1.00 85.38 101 LEU A N 1
ATOM 765 C CA . LEU A 1 101 ? -12.181 4.018 17.042 1.00 85.38 101 LEU A CA 1
ATOM 766 C C . LEU A 1 101 ? -11.825 4.777 18.330 1.00 85.38 101 LEU A C 1
ATOM 768 O O . LEU A 1 101 ? -12.495 5.734 18.726 1.00 85.38 101 LEU A O 1
ATOM 772 N N . SER A 1 102 ? -10.764 4.339 19.006 1.00 87.50 102 SER A N 1
ATOM 773 C CA . SER A 1 102 ? -10.243 4.990 20.211 1.00 87.50 102 SER A CA 1
ATOM 774 C C . SER A 1 102 ? -9.060 5.920 19.901 1.00 87.50 102 SER A C 1
ATOM 776 O O . SER A 1 102 ? -8.382 5.789 18.881 1.00 87.50 102 SER A O 1
ATOM 778 N N . PHE A 1 103 ? -8.745 6.844 20.818 1.00 87.50 103 PHE A N 1
ATOM 779 C CA . PHE A 1 103 ? -7.526 7.661 20.711 1.00 87.50 103 PHE A CA 1
ATOM 780 C C . PHE A 1 103 ? -6.253 6.798 20.669 1.00 87.50 103 PHE A C 1
ATOM 782 O O . PHE A 1 103 ? -5.322 7.103 19.925 1.00 87.50 103 PHE A O 1
ATOM 789 N N . GLY A 1 104 ? -6.214 5.713 21.451 1.00 85.69 104 GLY A N 1
ATOM 790 C CA . GLY A 1 104 ? -5.071 4.797 21.492 1.00 85.69 104 GLY A CA 1
ATOM 791 C C . GLY A 1 104 ? -4.848 4.104 20.150 1.00 85.69 104 GLY A C 1
ATOM 792 O O . GLY A 1 104 ? -3.724 4.066 19.654 1.00 85.69 104 GLY A O 1
ATOM 793 N N . SER A 1 105 ? -5.928 3.648 19.524 1.00 85.19 105 SER A N 1
ATOM 794 C CA . SER A 1 105 ? -5.909 2.980 18.220 1.00 85.19 105 SER A CA 1
ATOM 795 C C . SER A 1 105 ? -5.543 3.960 17.104 1.00 85.19 105 SER A C 1
ATOM 797 O O . SER A 1 105 ? -4.761 3.618 16.222 1.00 85.19 105 SER A O 1
ATOM 799 N N . GLY A 1 106 ? -5.982 5.221 17.193 1.00 86.75 106 GLY A N 1
ATOM 800 C CA . GLY A 1 106 ? -5.516 6.293 16.307 1.00 86.75 106 GLY A CA 1
ATOM 801 C C . GLY A 1 106 ? -4.015 6.588 16.447 1.00 86.75 106 GLY A C 1
ATOM 802 O O . GLY A 1 106 ? -3.319 6.765 15.446 1.00 86.75 106 GLY A O 1
ATOM 803 N N . ALA A 1 107 ? -3.483 6.593 17.674 1.00 87.69 107 ALA A N 1
ATOM 804 C CA . ALA A 1 107 ? -2.047 6.756 17.912 1.00 87.69 107 ALA A CA 1
ATOM 805 C C . ALA A 1 107 ? -1.233 5.559 17.386 1.00 87.69 107 ALA A C 1
ATOM 807 O O . ALA A 1 107 ? -0.159 5.753 16.819 1.00 87.69 107 ALA A O 1
ATOM 808 N N . GLN A 1 108 ? -1.749 4.337 17.533 1.00 84.19 108 GLN A N 1
ATOM 809 C CA . GLN A 1 108 ? -1.142 3.129 16.974 1.00 84.19 108 GLN A CA 1
ATOM 810 C C . GLN A 1 108 ? -1.146 3.151 15.446 1.00 84.19 108 GLN A C 1
ATOM 812 O O . GLN A 1 108 ? -0.091 2.957 14.851 1.00 84.19 108 GLN A O 1
ATOM 817 N N . LEU A 1 109 ? -2.286 3.466 14.824 1.00 87.12 109 LEU A N 1
ATOM 818 C CA . LEU A 1 109 ? -2.416 3.595 13.373 1.00 87.12 109 LEU A CA 1
ATOM 819 C C . LEU A 1 109 ? -1.383 4.575 12.810 1.00 87.12 109 LEU A C 1
ATOM 821 O O . LEU A 1 109 ? -0.713 4.263 11.833 1.00 87.12 109 LEU A O 1
ATOM 825 N N . LYS A 1 110 ? -1.190 5.722 13.474 1.00 84.81 110 LYS A N 1
ATOM 826 C CA . LYS A 1 110 ? -0.167 6.705 13.095 1.00 84.81 110 LYS A CA 1
ATOM 827 C C . LYS A 1 110 ? 1.257 6.140 13.151 1.00 84.81 110 LYS A C 1
ATOM 829 O O . LYS A 1 110 ? 2.074 6.507 12.318 1.00 84.81 110 LYS A O 1
ATOM 834 N N . ASN A 1 111 ? 1.568 5.298 14.134 1.00 79.06 111 ASN A N 1
ATOM 835 C CA . ASN A 1 111 ? 2.902 4.707 14.290 1.00 79.06 111 ASN A CA 1
ATOM 836 C C . ASN A 1 111 ? 3.152 3.523 13.339 1.00 79.06 111 ASN A C 1
ATOM 838 O O . ASN A 1 111 ? 4.285 3.057 13.244 1.00 79.06 111 ASN A O 1
ATOM 842 N N . SER A 1 112 ? 2.110 3.021 12.672 1.00 70.44 112 SER A N 1
ATOM 843 C CA . SER A 1 112 ? 2.192 1.948 11.678 1.00 70.44 112 SER A CA 1
ATOM 844 C C . SER A 1 112 ? 2.435 2.444 10.244 1.00 70.44 112 SER A C 1
ATOM 846 O O . SER A 1 112 ? 2.489 1.618 9.334 1.00 70.44 112 SER A O 1
ATOM 848 N N . VAL A 1 113 ? 2.565 3.762 10.043 1.00 60.12 113 VAL A N 1
ATOM 849 C CA . VAL A 1 113 ? 2.810 4.429 8.748 1.00 60.12 113 VAL A CA 1
ATOM 850 C C . VAL A 1 113 ? 4.252 4.913 8.648 1.00 60.12 113 VAL A C 1
ATOM 852 O O . VAL A 1 113 ? 4.755 5.484 9.642 1.00 60.12 113 VAL A O 1
#

Solvent-accessible surface area (backbone atoms only — not comparable to full-atom values): 6661 Å² total; per-residue (Å²): 142,77,83,79,78,80,75,64,81,75,74,55,63,62,67,37,25,55,50,16,44,53,51,51,53,51,51,51,52,54,51,55,31,68,72,38,56,56,52,62,72,72,42,91,72,91,71,63,66,66,58,54,50,55,53,48,53,52,51,51,57,52,47,53,52,15,51,51,57,43,35,66,28,82,40,66,80,63,75,58,92,40,67,88,72,28,67,57,72,62,46,71,66,34,53,47,60,36,42,55,86,43,74,64,38,53,54,48,48,59,71,68,106

Foldseek 3Di:
DDPPPPPDDPLFPQVLLVQLLVVVVVVLVVVLCVVPVCVVVVHDDPDDVVVSVVVSVVVVVLVVQLLVQQQQPCALCDDPPDCVSNVDNGQSSHSGGRNPPDPSRVVSNVVSD

Sequence (113 aa):
KSIGRLLGPSLGNQQQGDFSIELWKNAFQAAFQRLCPVRAAGHECGCLPVLARMVMEQCYARLDVAMFNAILRESAHQIPTDPVSDPIVDSRVLPIPAGDLSFGSGAQLKNSV